Protein AF-A0A1Y4R8I4-F1 (afdb_monomer_lite)

pLDDT: mean 82.51, std 13.79, range [42.5, 96.75]

Secondary structure (DSSP, 8-state):
-HHHHHHHHHHHTT---EEESSGGGS-TTS------SEEEETTTTEEEE-GGG--SHHHHHHHHHHHHHHHHHTTTS-HHHHHHHHHHHHHHHHHHHHS--------HHHHHHHHHHHHHS-HHHHHHHHHHHHHHHHHHHHHHHHHHSSS---

Sequence (154 aa):
MGVVFIASLFEMMDLQCKVYFNRDNMPSDKLVMNHSDVGIFPEDNIIFINIENIDDSTQFYFLLSKCAYELKHNKNVPLVEMNKRSDIFANYIIGLVFGAQIALDKDEETERILVEIEDEYPFQKVQPIIEQVEYEMEILSEYDEDDNNTTLVS

Radius of gyration: 17.87 Å; chains: 1; bounding box: 56×31×48 Å

Foldseek 3Di:
DVVLLLVLLCVLLVADAEEAQDLVPDDPVPPDPDPDQWDADLVHRYIYHPCVPPPDPLSVQLRSQLNSQCNSCVPPDDPVVSNLLSNLRSQVLSCLQVVDHDDDDPDPVSVVSNVVSCVSCPPVSSVVSNVVSVVVVVVVVVVVVVVVPPPDDD

Structure (mmCIF, N/CA/C/O backbone):
data_AF-A0A1Y4R8I4-F1
#
_entry.id   AF-A0A1Y4R8I4-F1
#
loop_
_atom_site.group_PDB
_atom_site.id
_atom_site.type_symbol
_atom_site.label_atom_id
_atom_site.label_alt_id
_atom_site.label_comp_id
_atom_site.label_asym_id
_atom_site.label_entity_id
_atom_site.label_seq_id
_atom_site.pdbx_PDB_ins_code
_atom_site.Cartn_x
_atom_site.Cartn_y
_atom_site.Cartn_z
_atom_site.occupancy
_atom_site.B_iso_or_equiv
_atom_site.auth_seq_id
_atom_site.auth_comp_id
_atom_site.auth_asym_id
_atom_site.auth_atom_id
_atom_site.pdbx_PDB_model_num
ATOM 1 N N . MET A 1 1 ? 13.161 -1.685 -11.422 1.00 63.53 1 MET A N 1
ATOM 2 C CA . MET A 1 1 ? 12.410 -0.811 -10.488 1.00 63.53 1 MET A CA 1
ATOM 3 C C . MET A 1 1 ? 10.949 -1.214 -10.340 1.00 63.53 1 MET A C 1
ATOM 5 O O . MET A 1 1 ? 10.553 -1.668 -9.274 1.00 63.53 1 MET A O 1
ATOM 9 N N . GLY A 1 2 ? 10.134 -1.099 -11.399 1.00 70.12 2 GLY A N 1
ATOM 10 C CA . GLY A 1 2 ? 8.680 -1.290 -11.285 1.00 70.12 2 GLY A CA 1
ATOM 11 C C . GLY A 1 2 ? 8.237 -2.663 -10.773 1.00 70.12 2 GLY A C 1
ATOM 12 O O . GLY A 1 2 ? 7.418 -2.745 -9.866 1.00 70.12 2 GLY A O 1
ATOM 13 N N . VAL A 1 3 ? 8.802 -3.743 -11.323 1.00 76.38 3 VAL A N 1
ATOM 14 C CA . VAL A 1 3 ? 8.424 -5.125 -10.968 1.00 76.38 3 VAL A CA 1
ATOM 15 C C . VAL A 1 3 ? 8.819 -5.480 -9.534 1.00 76.38 3 VAL A C 1
ATOM 17 O O . VAL A 1 3 ? 8.046 -6.138 -8.841 1.00 76.38 3 VAL A O 1
ATOM 20 N N . VAL A 1 4 ? 9.994 -5.026 -9.091 1.00 83.19 4 VAL A N 1
ATOM 21 C CA . VAL A 1 4 ? 10.510 -5.289 -7.745 1.00 83.19 4 VAL A CA 1
ATOM 22 C C . VAL A 1 4 ? 9.654 -4.582 -6.711 1.00 83.19 4 VAL A C 1
ATOM 24 O O . VAL A 1 4 ? 9.084 -5.267 -5.874 1.00 83.19 4 VAL A O 1
ATOM 27 N N . PHE A 1 5 ? 9.425 -3.270 -6.844 1.00 89.00 5 PHE A N 1
ATOM 28 C CA . PHE A 1 5 ? 8.558 -2.540 -5.915 1.00 89.00 5 PHE A CA 1
ATOM 29 C C . PHE A 1 5 ? 7.185 -3.210 -5.747 1.00 89.00 5 PHE A C 1
ATOM 31 O O . PHE A 1 5 ? 6.733 -3.405 -4.622 1.00 89.00 5 PHE A O 1
ATOM 38 N N . ILE A 1 6 ? 6.536 -3.609 -6.853 1.00 89.75 6 ILE A N 1
ATOM 39 C CA . ILE A 1 6 ? 5.239 -4.307 -6.813 1.00 89.75 6 ILE A CA 1
ATOM 40 C C . ILE A 1 6 ? 5.343 -5.610 -6.008 1.00 89.75 6 ILE A C 1
ATOM 42 O O . ILE A 1 6 ? 4.505 -5.868 -5.143 1.00 89.75 6 ILE A O 1
ATOM 46 N N . ALA A 1 7 ? 6.350 -6.437 -6.298 1.00 88.81 7 ALA A N 1
ATOM 47 C CA . ALA A 1 7 ? 6.528 -7.727 -5.642 1.00 88.81 7 ALA A CA 1
ATOM 48 C C . ALA A 1 7 ? 6.791 -7.564 -4.138 1.00 88.81 7 ALA A C 1
ATOM 50 O O . ALA A 1 7 ? 6.105 -8.194 -3.334 1.00 88.81 7 ALA A O 1
ATOM 51 N N . SER A 1 8 ? 7.713 -6.677 -3.756 1.00 91.56 8 SER A N 1
ATOM 52 C CA . SER A 1 8 ? 8.087 -6.441 -2.358 1.00 91.56 8 SER A CA 1
ATOM 53 C C . SER A 1 8 ? 6.943 -5.803 -1.569 1.00 91.56 8 SER A C 1
ATOM 55 O O . SER A 1 8 ? 6.692 -6.192 -0.430 1.00 91.56 8 SER A O 1
ATOM 57 N N . LEU A 1 9 ? 6.194 -4.873 -2.175 1.00 94.81 9 LEU A N 1
ATOM 58 C CA . LEU A 1 9 ? 4.984 -4.299 -1.582 1.00 94.81 9 LEU A CA 1
ATOM 59 C C . LEU A 1 9 ? 3.950 -5.391 -1.285 1.00 94.81 9 LEU A C 1
ATOM 61 O O . LEU A 1 9 ? 3.399 -5.446 -0.188 1.00 94.81 9 LEU A O 1
ATOM 65 N N . PHE A 1 10 ? 3.683 -6.281 -2.240 1.00 93.81 10 PHE A N 1
ATOM 66 C CA . PHE A 1 10 ? 2.683 -7.335 -2.054 1.00 93.81 10 PHE A CA 1
ATOM 67 C C . PHE A 1 10 ? 3.130 -8.407 -1.072 1.00 93.81 10 PHE A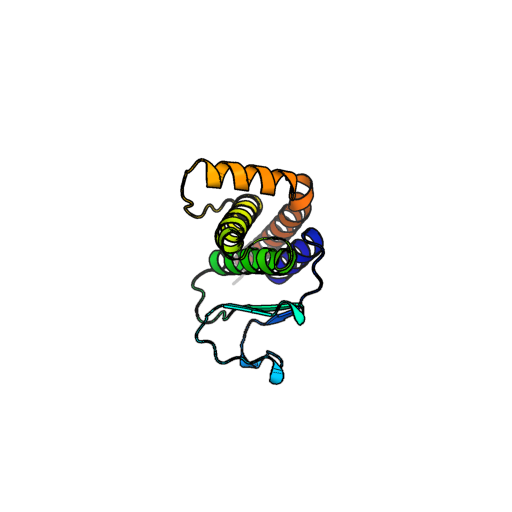 C 1
ATOM 69 O O . PHE A 1 10 ? 2.302 -8.904 -0.312 1.00 93.81 10 PHE A O 1
ATOM 76 N N . GLU A 1 11 ? 4.420 -8.728 -1.038 1.00 93.69 11 GLU A N 1
ATOM 77 C CA . GLU A 1 11 ? 4.994 -9.601 -0.020 1.00 93.69 11 GLU A CA 1
ATOM 78 C C . GLU A 1 11 ? 4.858 -8.979 1.376 1.00 93.69 11 GLU A C 1
ATOM 80 O O . GLU A 1 11 ? 4.324 -9.616 2.284 1.00 93.69 11 GLU A O 1
ATOM 85 N N . MET A 1 12 ? 5.226 -7.702 1.532 1.00 94.75 12 MET A N 1
ATOM 86 C CA . MET A 1 12 ? 5.090 -6.957 2.788 1.00 94.75 12 MET A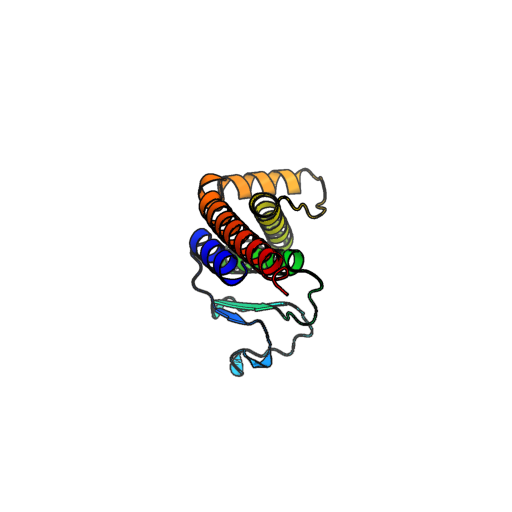 CA 1
ATOM 87 C C . MET A 1 12 ? 3.641 -6.947 3.295 1.00 94.75 12 MET A C 1
ATOM 89 O O . MET A 1 12 ? 3.377 -7.066 4.497 1.00 94.75 12 MET A O 1
ATOM 93 N N . MET A 1 13 ? 2.690 -6.784 2.378 1.00 93.31 13 MET A N 1
ATOM 94 C CA . MET A 1 13 ? 1.265 -6.728 2.690 1.00 93.31 13 MET A CA 1
ATOM 95 C C . MET A 1 13 ? 0.602 -8.106 2.746 1.00 93.31 13 MET A C 1
ATOM 97 O O . MET A 1 13 ? -0.581 -8.177 3.077 1.00 93.31 13 MET A O 1
ATOM 101 N N . ASP A 1 14 ? 1.324 -9.194 2.462 1.00 92.94 14 ASP A N 1
ATOM 102 C CA . ASP A 1 14 ? 0.773 -10.548 2.339 1.00 92.94 14 ASP A CA 1
ATOM 103 C C . ASP A 1 14 ? -0.465 -10.555 1.415 1.00 92.94 14 ASP A C 1
ATOM 105 O O . ASP A 1 14 ? -1.598 -10.837 1.822 1.00 92.94 14 ASP A O 1
ATOM 109 N N . LEU A 1 15 ? -0.257 -10.105 0.174 1.00 92.81 15 LEU A N 1
ATOM 110 C CA . LEU A 1 15 ? -1.276 -9.981 -0.863 1.00 92.81 15 LEU A CA 1
ATOM 111 C C . LEU A 1 15 ? -0.977 -10.905 -2.042 1.00 92.81 15 LEU A C 1
ATOM 113 O O . LEU A 1 15 ? 0.042 -10.788 -2.716 1.00 92.81 15 LEU A O 1
ATOM 117 N N . GLN A 1 16 ? -1.937 -11.770 -2.363 1.00 89.75 16 GLN A N 1
ATOM 118 C CA . GLN A 1 16 ? -1.957 -12.511 -3.622 1.00 89.75 16 GLN A CA 1
ATOM 119 C C . GLN A 1 16 ? -2.926 -11.827 -4.580 1.00 89.75 16 GLN A C 1
ATOM 121 O O . GLN A 1 16 ? -4.118 -12.133 -4.584 1.00 89.75 16 GLN A O 1
ATOM 126 N N . CYS A 1 17 ? -2.425 -10.879 -5.371 1.00 87.50 17 CYS A N 1
ATOM 127 C CA . CYS A 1 17 ? -3.256 -10.124 -6.302 1.00 87.50 17 CYS A CA 1
ATOM 128 C C . CYS A 1 17 ? -2.639 -10.019 -7.700 1.00 87.50 17 CYS A C 1
ATOM 130 O O . CYS A 1 17 ? -1.437 -10.203 -7.894 1.00 87.50 17 CYS A O 1
ATOM 132 N N . LYS A 1 18 ? -3.493 -9.768 -8.695 1.00 88.25 18 LYS A N 1
ATOM 133 C CA . LYS A 1 18 ? -3.077 -9.517 -10.080 1.00 88.25 18 LYS A CA 1
ATOM 134 C C . LYS A 1 18 ? -3.227 -8.036 -10.391 1.00 88.25 18 LYS A C 1
ATOM 136 O O . LYS A 1 18 ? -4.281 -7.463 -10.121 1.00 88.25 18 LYS A O 1
ATOM 141 N N . VAL A 1 19 ? -2.203 -7.457 -11.009 1.00 86.06 19 VAL A N 1
ATOM 142 C CA . VAL A 1 19 ? -2.209 -6.061 -11.456 1.00 86.06 19 VAL A CA 1
ATOM 143 C C . VAL A 1 19 ? -2.281 -6.019 -12.973 1.00 86.06 19 VAL A C 1
ATOM 145 O O . VAL A 1 19 ? -1.500 -6.690 -13.647 1.00 86.06 19 VAL A O 1
ATOM 148 N N . TYR A 1 20 ? -3.209 -5.230 -13.507 1.00 85.88 20 TYR A N 1
ATOM 149 C CA . TYR A 1 20 ? -3.331 -4.979 -14.940 1.00 85.88 20 TYR A CA 1
ATOM 150 C C . TYR A 1 20 ? -3.070 -3.503 -15.229 1.00 85.88 20 TYR A C 1
ATOM 152 O O . TYR A 1 20 ? -3.714 -2.635 -14.644 1.00 85.88 20 TYR A O 1
ATOM 160 N N . PHE A 1 21 ? -2.144 -3.244 -16.153 1.00 78.69 21 PHE A N 1
ATOM 161 C CA . PHE A 1 21 ? -1.747 -1.890 -16.565 1.00 78.69 21 PHE A CA 1
ATOM 162 C C . PHE A 1 21 ? -2.519 -1.359 -17.779 1.00 78.69 21 PHE A C 1
ATOM 164 O O . PHE A 1 21 ? -2.415 -0.189 -18.125 1.00 78.69 21 PHE A O 1
ATOM 171 N N . ASN A 1 22 ? -3.282 -2.224 -18.450 1.00 71.94 22 ASN A N 1
ATOM 172 C CA . ASN A 1 22 ? -4.155 -1.858 -19.559 1.00 71.94 22 ASN A CA 1
ATOM 173 C C . ASN A 1 22 ? -5.478 -2.603 -19.397 1.00 71.94 22 ASN A C 1
ATOM 175 O O . ASN A 1 22 ? -5.501 -3.793 -19.064 1.00 71.94 22 ASN A O 1
ATOM 179 N N . ARG A 1 23 ? -6.573 -1.876 -19.612 1.00 65.44 23 ARG A N 1
ATOM 180 C CA . ARG A 1 23 ? -7.931 -2.376 -19.470 1.00 65.44 23 ARG A CA 1
ATOM 181 C C . ARG A 1 23 ? -8.177 -3.563 -20.395 1.00 65.44 23 ARG A C 1
ATOM 183 O O . ARG A 1 23 ? -8.760 -4.549 -19.963 1.00 65.44 23 ARG A O 1
ATOM 190 N N . ASP A 1 24 ? -7.646 -3.520 -21.609 1.00 70.50 24 ASP A N 1
ATOM 191 C CA . ASP A 1 24 ? -7.787 -4.588 -22.600 1.00 70.50 24 ASP A CA 1
ATOM 192 C C . ASP A 1 24 ? -7.074 -5.884 -22.186 1.00 70.50 24 ASP A C 1
ATOM 194 O O . ASP A 1 24 ? -7.419 -6.965 -22.661 1.00 70.50 24 ASP A O 1
ATOM 198 N N . ASN A 1 25 ? -6.112 -5.798 -21.260 1.00 70.50 25 ASN A N 1
ATOM 199 C CA . ASN A 1 25 ? -5.411 -6.961 -20.719 1.00 70.50 25 ASN A CA 1
ATOM 200 C C . ASN A 1 25 ? -6.159 -7.613 -19.543 1.00 70.50 25 ASN A C 1
ATOM 202 O O . ASN A 1 25 ? -5.781 -8.706 -19.117 1.00 70.50 25 ASN A O 1
ATOM 206 N N . MET A 1 26 ? -7.189 -6.959 -18.994 1.00 70.12 26 MET A N 1
ATOM 207 C CA . MET A 1 26 ? -7.977 -7.477 -17.876 1.00 70.12 26 MET A CA 1
ATOM 208 C C . MET A 1 26 ? -8.957 -8.569 -18.356 1.00 70.12 26 MET A C 1
ATOM 210 O O . MET A 1 26 ? -9.476 -8.481 -19.469 1.00 70.12 26 MET A O 1
ATOM 214 N N . PRO A 1 27 ? -9.262 -9.599 -17.538 1.00 66.44 27 PRO A N 1
ATOM 215 C CA . PRO A 1 27 ? -10.277 -10.595 -17.872 1.00 66.44 27 PRO A CA 1
ATOM 216 C C . PRO A 1 27 ? -11.610 -9.932 -18.237 1.00 66.44 27 PRO A C 1
ATOM 218 O O . PRO A 1 27 ? -12.116 -9.083 -17.500 1.00 66.44 27 PRO A O 1
ATOM 221 N N . SER A 1 28 ? -12.167 -10.309 -19.391 1.00 60.28 28 SER A N 1
ATOM 222 C CA . SER A 1 28 ? -13.288 -9.610 -20.033 1.00 60.28 28 SER A CA 1
ATOM 223 C C . SER A 1 28 ? -14.572 -9.562 -19.198 1.00 60.28 28 SER A C 1
ATOM 225 O O . SER A 1 28 ? -15.414 -8.696 -19.406 1.00 60.28 28 SER A O 1
ATOM 227 N N . ASP A 1 29 ? -14.733 -10.499 -18.266 1.00 63.62 29 ASP A N 1
ATOM 228 C CA . ASP A 1 29 ? -15.852 -10.612 -17.327 1.00 63.62 29 ASP A CA 1
ATOM 229 C C . ASP A 1 29 ? -15.779 -9.614 -16.161 1.00 63.62 29 ASP A C 1
ATOM 231 O O . ASP A 1 29 ? -16.787 -9.362 -15.505 1.00 63.62 29 ASP A O 1
ATOM 235 N N . LYS A 1 30 ? -14.615 -8.995 -15.939 1.00 63.78 30 LYS A N 1
ATOM 236 C CA . LYS A 1 30 ? -14.375 -8.014 -14.868 1.00 63.78 30 LYS A CA 1
ATOM 237 C C . LYS A 1 30 ? -14.301 -6.578 -15.379 1.00 63.78 30 LYS A C 1
ATOM 239 O O . LYS A 1 30 ? -14.113 -5.644 -14.602 1.00 63.78 30 LYS A O 1
ATOM 244 N N . LEU A 1 31 ? -14.493 -6.394 -16.686 1.00 56.59 31 LEU A N 1
ATOM 245 C CA . LEU A 1 31 ? -14.554 -5.096 -17.347 1.00 56.59 31 LEU A CA 1
ATOM 246 C C . LEU A 1 31 ? -15.862 -4.373 -17.022 1.00 56.59 31 LEU A C 1
ATOM 248 O O . LEU A 1 31 ? -16.759 -4.248 -17.855 1.00 56.59 31 LEU A O 1
ATOM 252 N N . VAL A 1 32 ? -15.951 -3.818 -15.818 1.00 58.22 32 VAL A N 1
ATOM 253 C CA . VAL A 1 32 ? -16.940 -2.778 -15.540 1.00 58.22 32 VAL A CA 1
ATOM 254 C C . VAL A 1 32 ? -16.487 -1.520 -16.283 1.00 58.22 32 VAL A C 1
ATOM 256 O O . VAL A 1 32 ? -15.368 -1.047 -16.093 1.00 58.22 32 VAL A O 1
ATOM 259 N N . MET A 1 33 ? -17.329 -1.000 -17.182 1.00 51.00 33 MET A N 1
ATOM 260 C CA . MET A 1 33 ? -17.119 0.283 -17.867 1.00 51.00 33 MET A CA 1
ATOM 261 C C . MET A 1 33 ? -17.229 1.437 -16.868 1.00 51.00 33 MET A C 1
ATOM 263 O O . MET A 1 33 ? -18.205 2.176 -16.871 1.00 51.00 33 MET A O 1
ATOM 267 N N . ASN A 1 34 ? -16.226 1.584 -16.012 1.00 52.09 34 ASN A N 1
ATOM 268 C CA . ASN A 1 34 ? -16.044 2.769 -15.196 1.00 52.09 34 ASN A CA 1
ATOM 269 C C . ASN A 1 34 ? -15.004 3.661 -15.873 1.00 52.09 34 ASN A C 1
ATOM 271 O O . ASN A 1 34 ? -13.944 3.193 -16.279 1.00 52.09 34 ASN A O 1
ATOM 275 N N . HIS A 1 35 ? -15.306 4.953 -15.980 1.00 50.62 35 HIS A N 1
ATOM 276 C CA . HIS A 1 35 ? -14.392 5.999 -16.461 1.00 50.62 35 HIS A CA 1
ATOM 277 C C . HIS A 1 35 ? -13.287 6.332 -15.438 1.00 50.62 35 HIS A C 1
ATOM 279 O O . HIS A 1 35 ? -12.838 7.469 -15.372 1.00 50.62 35 HIS A O 1
ATOM 285 N N . SER A 1 36 ? -12.917 5.377 -14.585 1.00 60.34 36 SER A N 1
ATOM 286 C CA . SER A 1 36 ? -11.929 5.574 -13.530 1.00 60.34 36 SER A CA 1
ATOM 287 C C . SER A 1 36 ? -10.561 5.136 -14.033 1.00 60.34 36 SER A C 1
ATOM 289 O O . SER A 1 36 ? -10.436 4.054 -14.609 1.00 60.34 36 SER A O 1
ATOM 291 N N . ASP A 1 37 ? -9.543 5.950 -13.768 1.00 69.19 37 ASP A N 1
ATOM 292 C CA . ASP A 1 37 ? -8.143 5.654 -14.098 1.00 69.19 37 ASP A CA 1
ATOM 293 C C . ASP A 1 37 ? -7.581 4.494 -13.267 1.00 69.19 37 ASP A C 1
ATOM 295 O O . ASP A 1 37 ? -6.546 3.921 -13.595 1.00 69.19 37 ASP A O 1
ATOM 299 N N . VAL A 1 38 ? -8.288 4.114 -12.200 1.00 78.31 38 VAL A N 1
ATOM 300 C CA . VAL A 1 38 ? -7.932 3.022 -11.294 1.00 78.31 38 VAL A CA 1
ATOM 301 C C . VAL A 1 38 ? -9.185 2.262 -10.857 1.00 78.31 38 VAL A C 1
ATOM 303 O O . VAL A 1 38 ? -10.247 2.855 -10.652 1.00 78.31 38 VAL A O 1
ATOM 306 N N . GLY A 1 39 ? -9.080 0.943 -10.697 1.00 79.62 39 GLY A N 1
ATOM 307 C CA . GLY A 1 39 ? -10.160 0.099 -10.188 1.00 79.62 39 GLY A CA 1
ATOM 308 C C . GLY A 1 39 ? -9.656 -1.045 -9.314 1.00 79.62 39 GLY A C 1
ATOM 309 O O . GLY A 1 39 ? -8.654 -1.682 -9.630 1.00 79.62 39 GLY A O 1
ATOM 310 N N . ILE A 1 40 ? -10.378 -1.335 -8.231 1.00 84.25 40 ILE A N 1
ATOM 311 C CA . ILE A 1 40 ? -10.079 -2.441 -7.315 1.00 84.25 40 ILE A CA 1
ATOM 312 C C . ILE A 1 40 ? -11.266 -3.396 -7.302 1.00 84.25 40 ILE A C 1
ATOM 314 O O . ILE A 1 40 ? -12.411 -2.975 -7.144 1.00 84.25 40 ILE A O 1
ATOM 318 N N . PHE A 1 41 ? -10.981 -4.688 -7.454 1.00 85.44 41 PHE A N 1
ATOM 319 C CA . PHE A 1 41 ? -11.968 -5.766 -7.481 1.00 85.44 41 PHE A CA 1
ATOM 320 C C . PHE A 1 41 ? -11.638 -6.755 -6.361 1.00 85.44 41 PHE A C 1
ATOM 322 O O . PHE A 1 41 ? -10.876 -7.706 -6.574 1.00 85.44 41 PHE A O 1
ATOM 329 N N . PRO A 1 42 ? -12.161 -6.525 -5.143 1.00 83.94 42 PRO A N 1
ATOM 330 C CA . PRO A 1 42 ? -11.682 -7.247 -3.975 1.00 83.94 42 PRO A CA 1
ATOM 331 C C . PRO A 1 42 ? -12.096 -8.715 -3.913 1.00 83.94 42 PRO A C 1
ATOM 333 O O . PRO A 1 42 ? -11.386 -9.519 -3.322 1.00 83.94 42 PRO A O 1
ATOM 336 N N . GLU A 1 43 ? -13.219 -9.089 -4.532 1.00 85.88 43 GLU A N 1
ATOM 337 C CA . GLU A 1 43 ? -13.656 -10.494 -4.605 1.00 85.88 43 GLU A CA 1
ATOM 338 C C . GLU A 1 43 ? -12.665 -11.373 -5.376 1.00 85.88 43 GLU A C 1
ATOM 340 O O . GLU A 1 43 ? -12.539 -12.567 -5.118 1.00 85.88 43 GLU A O 1
ATOM 345 N N . ASP A 1 44 ? -11.924 -10.751 -6.287 1.00 83.94 44 ASP A N 1
ATOM 346 C CA . ASP A 1 44 ? -11.046 -11.406 -7.239 1.00 83.94 44 ASP A CA 1
ATOM 347 C C . ASP A 1 44 ? -9.560 -11.151 -6.991 1.00 83.94 44 ASP A C 1
ATOM 349 O O . ASP A 1 44 ? -8.719 -11.680 -7.722 1.00 83.94 44 ASP A O 1
ATOM 353 N N . ASN A 1 45 ? -9.240 -10.322 -5.993 1.00 88.25 45 ASN A N 1
ATOM 354 C CA . ASN A 1 45 ? -7.901 -9.809 -5.725 1.00 88.25 45 ASN A CA 1
ATOM 355 C C . ASN A 1 45 ? -7.246 -9.214 -6.979 1.00 88.25 45 ASN A C 1
ATOM 357 O O . ASN A 1 45 ? -6.159 -9.624 -7.396 1.00 88.25 45 ASN A O 1
ATOM 361 N N . ILE A 1 46 ? -7.932 -8.265 -7.618 1.00 88.25 46 ILE A N 1
ATOM 362 C CA . ILE A 1 46 ? -7.419 -7.584 -8.809 1.00 88.25 46 ILE A CA 1
ATOM 363 C C . ILE A 1 46 ? -7.328 -6.083 -8.572 1.00 88.25 46 ILE A C 1
ATOM 365 O O . ILE A 1 46 ? -8.266 -5.463 -8.069 1.00 88.25 46 ILE A O 1
ATOM 369 N N . ILE A 1 47 ? -6.203 -5.520 -9.004 1.00 88.81 47 ILE A N 1
ATOM 370 C CA . ILE A 1 47 ? -5.969 -4.086 -9.127 1.00 88.81 47 ILE A CA 1
ATOM 371 C C . ILE A 1 47 ? -5.810 -3.769 -10.616 1.00 88.81 4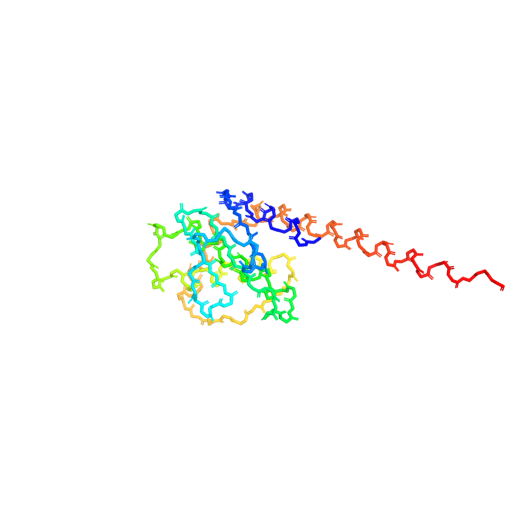7 ILE A C 1
ATOM 373 O O . ILE A 1 47 ? -5.082 -4.442 -11.348 1.00 88.81 47 ILE A O 1
ATOM 377 N N . PHE A 1 48 ? -6.507 -2.740 -11.069 1.00 87.00 48 PHE A N 1
ATOM 378 C CA . PHE A 1 48 ? -6.387 -2.180 -12.403 1.00 87.00 48 PHE A CA 1
ATOM 379 C C . PHE A 1 48 ? -5.897 -0.737 -12.293 1.00 87.00 48 PHE A C 1
ATOM 381 O O . PHE A 1 48 ? -6.466 0.046 -11.535 1.00 87.00 48 PHE A O 1
ATOM 388 N N . ILE A 1 49 ? -4.856 -0.397 -13.051 1.00 86.00 49 ILE A N 1
ATOM 389 C CA . ILE A 1 49 ? -4.288 0.951 -13.124 1.00 86.00 49 ILE A CA 1
ATOM 390 C C . ILE A 1 49 ? -4.113 1.291 -14.604 1.00 86.00 49 ILE A C 1
ATOM 392 O O . ILE A 1 49 ? -3.358 0.615 -15.300 1.00 86.00 49 ILE A O 1
ATOM 396 N N . ASN A 1 50 ? -4.800 2.322 -15.092 1.00 82.06 50 ASN A N 1
ATOM 397 C CA . ASN A 1 50 ? -4.631 2.814 -16.452 1.00 82.06 50 ASN A CA 1
ATOM 398 C C . ASN A 1 50 ? -3.386 3.703 -16.542 1.00 82.06 50 ASN A C 1
ATOM 400 O O . ASN A 1 50 ? -3.429 4.880 -16.190 1.00 82.06 50 ASN A O 1
ATOM 404 N N . ILE A 1 51 ? -2.281 3.146 -17.032 1.00 77.69 51 ILE A N 1
ATOM 405 C CA . ILE A 1 51 ? -1.005 3.871 -17.092 1.00 77.69 51 ILE A CA 1
ATOM 406 C C . ILE A 1 51 ? -0.989 5.007 -18.123 1.00 77.69 51 ILE A C 1
ATOM 408 O O . ILE A 1 51 ? -0.117 5.863 -18.049 1.00 77.69 51 ILE A O 1
ATOM 412 N N . GLU A 1 52 ? -1.938 5.041 -19.066 1.00 78.31 52 GLU A N 1
ATOM 413 C CA . GLU A 1 52 ? -2.014 6.093 -20.094 1.00 78.31 52 GLU A CA 1
ATOM 414 C C . GLU A 1 52 ? -2.288 7.488 -19.505 1.00 78.31 52 GLU A C 1
ATOM 416 O O . GLU A 1 52 ? -1.995 8.486 -20.156 1.00 78.31 52 GLU A O 1
ATOM 421 N N . ASN A 1 53 ? -2.811 7.550 -18.275 1.00 72.31 53 ASN A N 1
ATOM 422 C CA . ASN A 1 53 ? -3.172 8.785 -17.574 1.00 72.31 53 ASN A CA 1
ATOM 423 C C . ASN A 1 53 ? -2.243 9.091 -16.384 1.00 72.31 53 ASN A C 1
ATOM 425 O O . ASN A 1 53 ? -2.620 9.840 -15.483 1.00 72.31 53 ASN A O 1
ATOM 429 N N . ILE A 1 54 ? -1.057 8.476 -16.347 1.00 80.56 54 ILE A N 1
ATOM 430 C CA . ILE A 1 54 ? -0.065 8.678 -15.289 1.00 80.56 54 ILE A CA 1
ATOM 431 C C . ILE A 1 54 ? 1.133 9.431 -15.865 1.00 80.56 54 ILE A C 1
ATOM 433 O O . ILE A 1 54 ? 1.802 8.936 -16.772 1.00 80.56 54 ILE A O 1
ATOM 437 N N . ASP A 1 55 ? 1.413 10.607 -15.305 1.00 77.75 55 ASP A N 1
ATOM 438 C CA . ASP A 1 55 ? 2.427 11.529 -15.824 1.00 77.75 55 ASP A CA 1
ATOM 439 C C . ASP A 1 55 ? 3.842 11.212 -15.307 1.00 77.75 55 ASP A C 1
ATOM 441 O O . ASP A 1 55 ? 4.833 11.536 -15.966 1.00 77.75 55 ASP A O 1
ATOM 445 N N . ASP A 1 56 ? 3.959 10.560 -14.143 1.00 83.00 56 ASP A N 1
ATOM 446 C CA . ASP A 1 56 ? 5.243 10.191 -13.543 1.00 83.00 56 ASP A CA 1
ATOM 447 C C . ASP A 1 56 ? 5.214 8.854 -12.772 1.00 83.00 56 ASP A C 1
ATOM 449 O O . ASP A 1 56 ? 4.175 8.349 -12.340 1.00 83.00 56 ASP A O 1
ATOM 453 N N . SER A 1 57 ? 6.392 8.252 -12.584 1.00 82.81 57 SER A N 1
ATOM 454 C CA . SER A 1 57 ? 6.531 6.945 -11.929 1.00 82.81 57 SER A CA 1
ATOM 455 C C . SER A 1 57 ? 6.163 6.958 -10.441 1.00 82.81 57 SER A C 1
ATOM 457 O O . SER A 1 57 ? 5.683 5.949 -9.928 1.00 82.81 57 SER A O 1
ATOM 459 N N . THR A 1 58 ? 6.333 8.081 -9.742 1.00 86.31 58 THR A N 1
ATOM 460 C CA . THR A 1 58 ? 5.982 8.207 -8.319 1.00 86.31 58 THR A CA 1
ATOM 461 C C . THR A 1 58 ? 4.469 8.207 -8.146 1.00 86.31 58 THR A C 1
ATOM 463 O O . THR A 1 58 ? 3.957 7.526 -7.257 1.00 86.31 58 THR A O 1
ATOM 466 N N . GLN A 1 59 ? 3.739 8.883 -9.038 1.00 87.38 59 GLN A N 1
ATOM 467 C CA . GLN A 1 59 ? 2.279 8.833 -9.093 1.00 87.38 59 GLN A CA 1
ATOM 468 C C . GLN A 1 59 ? 1.777 7.398 -9.306 1.00 87.38 59 GLN A C 1
ATOM 470 O O . GLN A 1 59 ? 0.838 6.969 -8.630 1.00 87.38 59 GLN A O 1
ATOM 475 N N . PHE A 1 60 ? 2.431 6.623 -10.179 1.00 88.88 60 PHE A N 1
ATOM 476 C CA . PHE A 1 60 ? 2.123 5.200 -10.346 1.00 88.88 60 PHE A CA 1
ATOM 477 C C . PHE A 1 60 ? 2.299 4.411 -9.039 1.00 88.88 60 PHE A C 1
ATOM 479 O O . PHE A 1 60 ? 1.370 3.723 -8.608 1.00 88.88 60 PHE A O 1
ATOM 486 N N . TYR A 1 61 ? 3.462 4.513 -8.387 1.00 90.75 61 TYR A N 1
ATOM 487 C CA . TYR A 1 61 ? 3.734 3.769 -7.152 1.00 90.75 61 TYR A CA 1
ATOM 488 C C . TYR A 1 61 ? 2.833 4.203 -5.995 1.00 90.75 61 TYR A C 1
ATOM 490 O O . TYR A 1 61 ? 2.432 3.367 -5.180 1.00 90.75 61 TYR A O 1
ATOM 498 N N . PHE A 1 62 ? 2.467 5.483 -5.938 1.00 92.25 62 PHE A N 1
ATOM 499 C CA . PHE A 1 62 ? 1.499 5.996 -4.978 1.00 92.25 62 PHE A CA 1
ATOM 500 C C . PHE A 1 62 ? 0.123 5.353 -5.180 1.00 92.25 62 PHE A C 1
ATOM 502 O O . PHE A 1 62 ? -0.425 4.766 -4.246 1.00 92.25 62 PHE A O 1
ATOM 509 N N . LEU A 1 63 ? -0.411 5.387 -6.408 1.00 91.00 63 LEU A N 1
ATOM 510 C CA . LEU A 1 63 ? -1.706 4.781 -6.734 1.00 91.00 63 LEU A CA 1
ATOM 511 C C . LEU A 1 63 ? -1.715 3.275 -6.460 1.00 91.00 63 LEU A C 1
ATOM 513 O O . LEU A 1 63 ? -2.683 2.751 -5.909 1.00 91.00 63 LEU A O 1
ATOM 517 N N . LEU A 1 64 ? -0.630 2.579 -6.797 1.00 92.94 64 LEU A N 1
ATOM 518 C CA . LEU A 1 64 ? -0.485 1.158 -6.508 1.00 92.94 64 LEU A CA 1
ATOM 519 C C . LEU A 1 64 ? -0.494 0.873 -5.000 1.00 92.94 64 LEU A C 1
ATOM 521 O O . LEU A 1 64 ? -1.211 -0.026 -4.560 1.00 92.94 64 LEU A O 1
ATOM 525 N N . SER A 1 65 ? 0.271 1.636 -4.215 1.00 94.88 65 SER A N 1
ATOM 526 C CA . SER A 1 65 ? 0.354 1.472 -2.756 1.00 94.88 65 SER A CA 1
ATOM 527 C C . SER A 1 65 ? -0.996 1.725 -2.093 1.00 94.88 65 SER A C 1
ATOM 529 O O . SER A 1 65 ? -1.430 0.940 -1.249 1.00 94.88 65 SER A O 1
ATOM 531 N N . LYS A 1 66 ? -1.706 2.762 -2.553 1.00 94.19 66 LYS A N 1
ATOM 532 C CA . LYS A 1 66 ? -3.084 3.047 -2.153 1.00 94.19 66 LYS A CA 1
ATOM 533 C C . LYS A 1 66 ? -3.984 1.838 -2.415 1.00 94.19 66 LYS A C 1
ATOM 535 O O . LYS A 1 66 ? -4.630 1.336 -1.499 1.00 94.19 66 LYS A O 1
ATOM 540 N N . CYS A 1 67 ? -3.968 1.312 -3.640 1.00 93.50 67 CYS A N 1
ATOM 541 C CA . CYS A 1 67 ? -4.817 0.185 -4.023 1.00 93.50 67 CYS A CA 1
ATOM 542 C C . CYS A 1 67 ? -4.509 -1.100 -3.257 1.00 93.50 67 CYS A C 1
ATOM 544 O O . CYS A 1 67 ? -5.422 -1.845 -2.906 1.00 93.50 67 CYS A O 1
ATOM 546 N N . ALA A 1 68 ? -3.232 -1.374 -2.998 1.00 94.81 68 ALA A N 1
ATOM 547 C CA . ALA A 1 68 ? -2.818 -2.527 -2.214 1.00 94.81 68 ALA A CA 1
ATOM 548 C C . ALA A 1 68 ? -3.385 -2.451 -0.786 1.00 94.81 68 ALA A C 1
ATOM 550 O O . ALA A 1 68 ? -3.938 -3.434 -0.285 1.00 94.81 68 ALA A O 1
ATOM 551 N N . TYR A 1 69 ? -3.340 -1.266 -0.167 1.00 95.50 69 TYR A N 1
ATOM 552 C CA . TYR A 1 69 ? -3.941 -1.024 1.145 1.00 95.50 69 TYR A CA 1
ATOM 553 C C . TYR A 1 69 ? -5.453 -1.218 1.137 1.00 95.50 69 TYR A C 1
ATOM 555 O O . TYR A 1 69 ? -5.980 -1.988 1.944 1.00 95.50 69 TYR A O 1
ATOM 563 N N . GLU A 1 70 ? -6.147 -0.579 0.195 1.00 93.62 70 GLU A N 1
ATOM 564 C CA . GLU A 1 70 ? -7.597 -0.721 0.059 1.00 93.62 70 GLU A CA 1
ATOM 565 C C . GLU A 1 70 ? -7.997 -2.189 -0.141 1.00 93.62 70 GLU A C 1
ATOM 567 O O . GLU A 1 70 ? -8.930 -2.672 0.503 1.00 93.62 70 GLU A O 1
ATOM 572 N N . LEU A 1 71 ? -7.255 -2.936 -0.967 1.00 92.38 71 LEU A N 1
ATOM 573 C CA . LEU A 1 71 ? -7.511 -4.351 -1.211 1.00 92.38 71 LEU A CA 1
ATOM 574 C C . LEU A 1 71 ? -7.337 -5.197 0.059 1.00 92.38 71 LEU A C 1
ATOM 576 O O . LEU A 1 71 ? -8.234 -5.982 0.386 1.00 92.38 71 LEU A O 1
ATOM 580 N N . LYS A 1 72 ? -6.219 -5.022 0.783 1.00 93.12 72 LYS A N 1
ATOM 581 C CA . LYS A 1 72 ? -5.918 -5.759 2.024 1.00 93.12 72 LYS A CA 1
ATOM 582 C C . LYS A 1 72 ? -6.992 -5.540 3.086 1.00 93.12 72 LYS A C 1
ATOM 584 O O . LYS A 1 72 ? -7.359 -6.478 3.795 1.00 93.12 72 LYS A O 1
ATOM 589 N N . HIS A 1 73 ? -7.509 -4.317 3.168 1.00 91.56 73 HIS A N 1
ATOM 590 C CA . HIS A 1 73 ? -8.338 -3.872 4.283 1.00 91.56 73 HIS A CA 1
ATOM 591 C C . HIS A 1 73 ? -9.824 -3.708 3.963 1.00 91.56 73 HIS A C 1
ATOM 593 O O . HIS A 1 73 ? -10.585 -3.367 4.870 1.00 91.56 73 HIS A O 1
ATOM 599 N N . ASN A 1 74 ? -10.280 -3.989 2.733 1.00 83.88 74 ASN A N 1
ATOM 600 C CA . ASN A 1 74 ? -11.656 -3.674 2.300 1.00 83.88 74 ASN A CA 1
ATOM 601 C C . ASN A 1 74 ? -12.770 -4.221 3.213 1.00 83.88 74 ASN A C 1
ATOM 603 O O . ASN A 1 74 ? -13.852 -3.647 3.266 1.00 83.88 74 ASN A O 1
ATOM 607 N N . LYS A 1 75 ? -12.516 -5.325 3.930 1.00 83.06 75 LYS A N 1
ATOM 608 C CA . LYS A 1 75 ? -13.498 -5.963 4.825 1.00 83.06 75 LYS A CA 1
ATOM 609 C C . LYS A 1 75 ? -13.436 -5.475 6.274 1.00 83.06 75 LYS A C 1
ATOM 611 O O . LYS A 1 75 ? -14.353 -5.768 7.036 1.00 83.06 75 LYS A O 1
ATOM 616 N N . ASN A 1 76 ? -12.372 -4.771 6.655 1.00 81.31 76 ASN A N 1
ATOM 617 C CA . ASN A 1 76 ? -12.059 -4.448 8.049 1.00 81.31 76 ASN A CA 1
ATOM 618 C C . ASN A 1 76 ? -12.142 -2.948 8.355 1.00 81.31 76 ASN A C 1
ATOM 620 O O . ASN A 1 76 ? -12.299 -2.579 9.516 1.00 81.31 76 ASN A O 1
ATOM 624 N N . VAL A 1 77 ? -12.056 -2.092 7.335 1.00 80.50 77 VAL A N 1
ATOM 625 C CA . VAL A 1 77 ? -12.063 -0.632 7.483 1.00 80.50 77 VAL A CA 1
ATOM 626 C C . VAL A 1 77 ? -13.304 -0.048 6.794 1.00 80.50 77 VAL A C 1
ATOM 628 O O . VAL A 1 77 ? -13.576 -0.395 5.642 1.00 80.50 77 VAL A O 1
ATOM 631 N N . PRO A 1 78 ? -14.069 0.846 7.452 1.00 81.56 78 PRO A N 1
ATOM 632 C CA . PRO A 1 78 ? -15.198 1.528 6.824 1.00 81.56 78 PRO A CA 1
ATOM 633 C C . PRO A 1 78 ? -14.775 2.311 5.576 1.00 81.56 78 PRO A C 1
ATOM 635 O O . PRO A 1 78 ? -13.761 3.003 5.589 1.00 81.56 78 PRO A O 1
ATOM 638 N N . LEU A 1 79 ? -15.600 2.288 4.522 1.00 76.25 79 LEU A N 1
ATOM 639 C CA . LEU A 1 79 ? -15.298 2.958 3.246 1.00 76.25 79 LEU A CA 1
ATOM 640 C C . LEU A 1 79 ? -14.937 4.448 3.407 1.00 76.25 79 LEU A C 1
ATOM 642 O O . LEU A 1 79 ? -14.073 4.951 2.696 1.00 76.25 79 LEU A O 1
ATOM 646 N N . VAL A 1 80 ? -15.584 5.138 4.352 1.00 77.06 80 VAL A N 1
ATOM 647 C CA . VAL A 1 80 ? -15.356 6.568 4.629 1.00 77.06 80 VAL A CA 1
ATOM 648 C C . VAL A 1 80 ? -13.941 6.828 5.157 1.00 77.06 80 VAL A C 1
ATOM 650 O O . VAL A 1 80 ? -13.330 7.826 4.794 1.00 77.06 80 VAL A O 1
ATOM 653 N N . GLU A 1 81 ? -13.401 5.920 5.971 1.00 84.62 81 GLU A N 1
ATOM 654 C CA . GLU A 1 81 ? -12.041 6.025 6.518 1.00 84.62 81 GLU A CA 1
ATOM 655 C C . GLU A 1 81 ? -10.991 5.442 5.567 1.00 84.62 81 GLU A C 1
ATOM 657 O O . GLU A 1 81 ? -9.830 5.848 5.597 1.00 84.62 81 GLU A O 1
ATOM 662 N N . MET A 1 82 ? -11.394 4.509 4.701 1.00 90.19 82 MET A N 1
ATOM 663 C CA . MET A 1 82 ? -10.495 3.785 3.806 1.00 90.19 82 MET A CA 1
ATOM 664 C C . MET A 1 82 ? -9.678 4.721 2.916 1.00 90.19 82 MET A C 1
ATOM 666 O O . MET A 1 82 ? -8.463 4.571 2.822 1.00 90.19 82 MET A O 1
ATOM 670 N N . ASN A 1 83 ? -10.333 5.708 2.301 1.00 87.81 83 ASN A N 1
ATOM 671 C CA . ASN A 1 83 ? -9.669 6.620 1.373 1.00 87.81 83 ASN A CA 1
ATOM 672 C C . ASN A 1 83 ? -8.534 7.392 2.076 1.00 87.81 83 ASN A C 1
ATOM 674 O O . ASN A 1 83 ? -7.387 7.299 1.647 1.00 87.81 83 ASN A O 1
ATOM 678 N N . LYS A 1 84 ? -8.816 8.009 3.235 1.00 91.12 84 LYS A N 1
ATOM 679 C CA . LYS A 1 84 ? -7.815 8.741 4.032 1.00 91.12 84 LYS A CA 1
ATOM 680 C C . LYS A 1 84 ? -6.683 7.823 4.512 1.00 91.12 84 LYS A C 1
ATOM 682 O O . LYS A 1 84 ? -5.517 8.169 4.356 1.00 91.12 84 LYS A O 1
ATOM 687 N N . ARG A 1 85 ? -6.997 6.629 5.037 1.00 94.62 85 ARG A N 1
ATOM 688 C CA . ARG A 1 85 ? -5.975 5.666 5.501 1.00 94.62 85 ARG A CA 1
ATOM 689 C C . ARG A 1 85 ? -5.076 5.184 4.361 1.00 94.62 85 ARG A C 1
ATOM 691 O O . ARG A 1 85 ? -3.862 5.135 4.527 1.00 94.62 85 ARG A O 1
ATOM 698 N N . SER A 1 86 ? -5.656 4.874 3.204 1.00 94.38 86 SER A N 1
ATOM 699 C CA . SER A 1 86 ? -4.907 4.419 2.029 1.00 94.38 86 SER A CA 1
ATOM 700 C C . SER A 1 86 ? -3.994 5.502 1.444 1.00 94.38 86 SER A C 1
ATOM 702 O O . SER A 1 86 ? -2.872 5.185 1.054 1.00 94.38 86 SER A O 1
ATOM 704 N N . ASP A 1 87 ? -4.413 6.774 1.454 1.00 93.31 87 ASP A N 1
ATOM 705 C CA . ASP A 1 87 ? -3.573 7.903 1.030 1.00 93.31 87 ASP A CA 1
ATOM 706 C C . ASP A 1 87 ? -2.408 8.146 1.996 1.00 93.31 87 ASP A C 1
ATOM 708 O O . ASP A 1 87 ? -1.274 8.357 1.562 1.00 93.31 87 ASP A O 1
ATOM 712 N N . ILE A 1 88 ? -2.662 8.067 3.307 1.00 95.56 88 ILE A N 1
ATOM 713 C CA . ILE A 1 88 ? -1.613 8.188 4.330 1.00 95.56 88 ILE A CA 1
ATOM 714 C C . ILE A 1 88 ? -0.615 7.034 4.208 1.00 95.56 88 ILE A C 1
ATOM 716 O O . ILE A 1 88 ? 0.591 7.272 4.215 1.00 95.56 88 ILE A O 1
ATOM 720 N N . PHE A 1 89 ? -1.098 5.802 4.028 1.00 96.75 89 PHE A N 1
ATOM 721 C CA . PHE A 1 89 ? -0.244 4.633 3.819 1.00 96.75 89 PHE A CA 1
ATOM 722 C C . PHE A 1 89 ? 0.621 4.787 2.568 1.00 96.75 89 PHE A C 1
ATOM 724 O O . PHE A 1 89 ? 1.834 4.601 2.628 1.00 96.75 89 PHE A O 1
ATOM 731 N N . ALA A 1 90 ? 0.015 5.161 1.440 1.00 95.62 90 ALA A N 1
ATOM 732 C CA . ALA A 1 90 ? 0.745 5.348 0.198 1.00 95.62 90 ALA A CA 1
ATOM 733 C C . ALA A 1 90 ? 1.822 6.430 0.347 1.00 95.62 90 ALA A C 1
ATOM 735 O O . ALA A 1 90 ? 2.958 6.216 -0.060 1.00 95.62 90 ALA A O 1
ATOM 736 N N . ASN A 1 91 ? 1.512 7.554 0.995 1.00 95.06 91 ASN A N 1
ATOM 737 C CA . ASN A 1 91 ? 2.498 8.603 1.239 1.00 95.06 91 ASN A CA 1
ATOM 738 C C . ASN A 1 91 ? 3.629 8.138 2.165 1.00 95.06 91 ASN A C 1
ATOM 740 O O . ASN A 1 91 ? 4.792 8.399 1.885 1.00 95.06 91 ASN A O 1
ATOM 744 N N . TYR A 1 92 ? 3.304 7.402 3.229 1.00 95.94 92 TYR A N 1
ATOM 745 C CA . TYR A 1 92 ? 4.296 6.823 4.133 1.00 95.94 92 TYR A CA 1
ATOM 746 C C . TYR A 1 92 ? 5.286 5.913 3.390 1.00 95.94 92 TYR A C 1
ATOM 748 O O . TYR A 1 92 ? 6.498 6.103 3.495 1.00 95.94 92 TYR A O 1
ATOM 756 N N . ILE A 1 93 ? 4.784 4.979 2.575 1.00 96.06 93 ILE A N 1
ATOM 757 C CA . ILE A 1 93 ? 5.627 4.061 1.793 1.00 96.06 93 ILE A CA 1
ATOM 758 C C . ILE A 1 93 ? 6.476 4.818 0.770 1.00 96.06 93 ILE A C 1
ATOM 760 O O . ILE A 1 93 ? 7.680 4.587 0.683 1.00 96.06 93 ILE A O 1
ATOM 764 N N . ILE A 1 94 ? 5.880 5.747 0.019 1.00 93.94 94 ILE A N 1
ATOM 765 C CA . ILE A 1 94 ? 6.602 6.537 -0.987 1.00 93.94 94 ILE A CA 1
ATOM 766 C C . ILE A 1 94 ? 7.659 7.441 -0.341 1.00 93.94 94 ILE A C 1
ATOM 768 O O . ILE A 1 94 ? 8.770 7.556 -0.861 1.00 93.94 94 ILE A O 1
ATOM 772 N N . GLY A 1 95 ? 7.356 8.013 0.823 1.00 93.00 95 GLY A N 1
ATOM 773 C CA . GLY A 1 95 ? 8.290 8.806 1.612 1.00 93.00 95 GLY A CA 1
ATOM 774 C C . GLY A 1 95 ? 9.485 7.999 2.098 1.00 93.00 95 GLY A C 1
ATOM 775 O O . GLY A 1 95 ? 10.611 8.484 2.013 1.00 93.00 95 GLY A O 1
ATOM 776 N N . LEU A 1 96 ? 9.265 6.766 2.559 1.00 93.44 96 LEU A N 1
ATOM 777 C CA . LEU A 1 96 ? 10.349 5.887 2.996 1.00 93.44 96 LEU A CA 1
ATOM 778 C C . LEU A 1 96 ? 11.199 5.360 1.838 1.00 93.44 96 LEU A C 1
ATOM 780 O O . LEU A 1 96 ? 12.418 5.327 1.960 1.00 93.44 96 LEU A O 1
ATOM 784 N N . VAL A 1 97 ? 10.571 4.937 0.741 1.00 91.88 97 VAL A N 1
ATOM 785 C CA . VAL A 1 97 ? 11.265 4.249 -0.360 1.00 91.88 97 VAL A CA 1
ATOM 786 C C . VAL A 1 97 ? 11.932 5.226 -1.325 1.00 91.88 97 VAL A C 1
ATOM 788 O O . VAL A 1 97 ? 13.033 4.965 -1.793 1.00 91.88 97 VAL A O 1
ATOM 791 N N . PHE A 1 98 ? 11.288 6.354 -1.627 1.00 89.25 98 PHE A N 1
ATOM 792 C CA . PHE A 1 98 ? 11.760 7.291 -2.652 1.00 89.25 98 PHE A CA 1
ATOM 793 C C . PHE A 1 98 ? 12.161 8.660 -2.091 1.00 89.25 98 PHE A C 1
ATOM 795 O O . PHE A 1 98 ? 12.565 9.538 -2.852 1.00 89.25 98 PHE A O 1
ATOM 802 N N . GLY A 1 99 ? 12.011 8.893 -0.781 1.00 87.44 99 GLY A N 1
ATOM 803 C CA . GLY A 1 99 ? 12.247 10.209 -0.179 1.00 87.44 99 GLY A CA 1
ATOM 804 C C . GLY A 1 99 ? 11.272 11.291 -0.665 1.00 87.44 99 GLY A C 1
ATOM 805 O O . GLY A 1 99 ? 11.529 12.481 -0.476 1.00 87.44 99 GLY A O 1
ATOM 806 N N . ALA A 1 100 ? 10.167 10.900 -1.306 1.00 85.19 100 ALA A N 1
ATOM 807 C CA . ALA A 1 100 ? 9.181 11.804 -1.882 1.00 85.19 100 ALA A CA 1
ATOM 808 C C . ALA A 1 100 ? 7.980 11.954 -0.943 1.00 85.19 100 ALA A C 1
ATOM 810 O O . ALA A 1 100 ? 7.409 10.967 -0.495 1.00 85.19 100 ALA A O 1
ATOM 811 N N . GLN A 1 101 ? 7.569 13.192 -0.661 1.00 77.69 101 GLN A N 1
ATOM 812 C CA . GLN A 1 101 ? 6.375 13.457 0.143 1.00 77.69 101 GLN A CA 1
ATOM 813 C C . GLN A 1 101 ? 5.279 14.079 -0.704 1.00 77.69 101 GLN A C 1
ATOM 815 O O . GLN A 1 101 ? 5.495 15.079 -1.391 1.00 77.69 101 GLN A O 1
ATOM 820 N N . ILE A 1 102 ? 4.081 13.517 -0.591 1.00 79.69 102 ILE A N 1
ATOM 821 C CA . ILE A 1 102 ? 2.870 14.122 -1.140 1.00 79.69 102 ILE A CA 1
ATOM 822 C C . ILE A 1 102 ? 2.238 14.999 -0.054 1.00 79.69 102 ILE A C 1
ATOM 824 O O . ILE A 1 102 ? 2.356 14.725 1.141 1.00 79.69 102 ILE A O 1
ATOM 828 N N . ALA A 1 103 ? 1.614 16.110 -0.435 1.00 79.25 103 ALA A N 1
ATOM 829 C CA . ALA A 1 103 ? 0.965 16.977 0.539 1.00 79.25 103 ALA A CA 1
ATOM 830 C C . ALA A 1 103 ? -0.251 16.261 1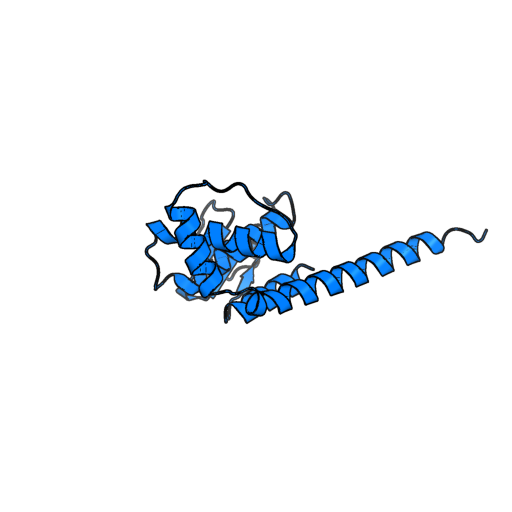.153 1.00 79.25 103 ALA A C 1
ATOM 832 O O . ALA A 1 103 ? -1.174 15.887 0.435 1.00 79.25 103 ALA A O 1
ATOM 833 N N . LEU A 1 104 ? -0.245 16.093 2.477 1.00 82.38 104 LEU A N 1
ATOM 834 C CA . LEU A 1 104 ? -1.397 15.653 3.266 1.00 82.38 104 LEU A CA 1
ATOM 835 C C . LEU A 1 104 ? -1.821 16.759 4.226 1.00 82.38 104 LEU A C 1
ATOM 837 O O . LEU A 1 104 ? -0.997 17.571 4.663 1.00 82.38 104 LEU A O 1
ATOM 841 N N . ASP A 1 105 ? -3.102 16.753 4.581 1.00 84.50 105 ASP A N 1
ATOM 842 C CA . ASP A 1 105 ? -3.642 17.643 5.600 1.00 84.50 105 ASP A CA 1
ATOM 843 C C . ASP A 1 105 ? -2.997 17.344 6.958 1.00 84.50 105 ASP A C 1
ATOM 845 O O . ASP A 1 105 ? -2.999 16.211 7.442 1.00 84.50 105 ASP A O 1
ATOM 849 N N . LYS A 1 106 ? -2.428 18.378 7.583 1.00 82.44 106 LYS A N 1
ATOM 850 C CA . LYS A 1 106 ? -1.787 18.297 8.902 1.00 82.44 106 LYS A CA 1
ATOM 851 C C . LYS A 1 106 ? -2.819 18.515 10.00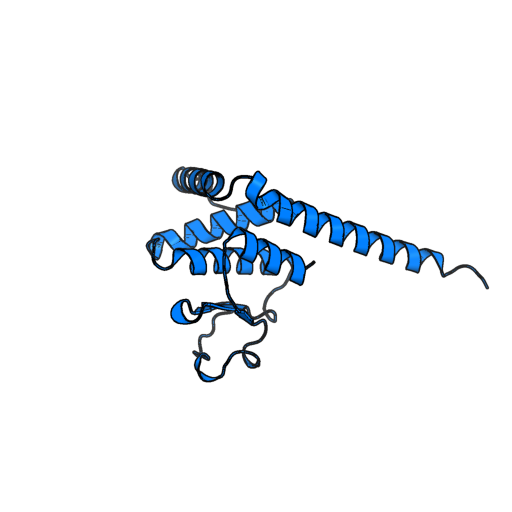3 1.00 82.44 106 LYS A C 1
ATOM 853 O O . LYS A 1 106 ? -2.854 19.574 10.628 1.00 82.44 106 LYS A O 1
ATOM 858 N N . ASP A 1 107 ? -3.690 17.530 10.173 1.00 91.94 107 ASP A N 1
ATOM 859 C CA . ASP A 1 107 ? -4.695 17.485 11.233 1.00 91.94 107 ASP A CA 1
ATOM 860 C C . ASP A 1 107 ? -4.441 16.322 12.210 1.00 91.94 107 ASP A C 1
ATOM 862 O O . ASP A 1 107 ? -3.738 15.362 11.887 1.00 91.94 107 ASP A O 1
ATOM 866 N N . GLU A 1 108 ? -5.011 16.417 13.418 1.00 91.81 108 GLU A N 1
ATOM 867 C CA . GLU A 1 108 ? -4.835 15.418 14.489 1.00 91.81 108 GLU A CA 1
ATOM 868 C C . GLU A 1 108 ? -5.264 14.007 14.058 1.00 91.81 108 GLU A C 1
ATOM 870 O O . GLU A 1 108 ? -4.715 13.008 14.524 1.00 91.81 108 GLU A O 1
ATOM 875 N N . GLU A 1 109 ? -6.248 13.899 13.162 1.00 91.88 109 GLU A N 1
ATOM 876 C CA . GLU A 1 109 ? -6.709 12.609 12.663 1.00 91.88 109 GLU A CA 1
ATOM 877 C C . GLU A 1 109 ? -5.689 11.991 11.699 1.00 91.88 109 GLU A C 1
ATOM 879 O O . GLU A 1 109 ? -5.425 10.793 11.805 1.00 91.88 109 GLU A O 1
ATOM 884 N N . THR A 1 110 ? -5.086 12.783 10.807 1.00 93.19 110 THR A N 1
ATOM 885 C CA . THR A 1 110 ? -3.999 12.335 9.924 1.00 93.19 110 THR A CA 1
ATOM 886 C C . THR A 1 110 ? -2.806 11.834 10.732 1.00 93.19 110 THR A C 1
ATOM 888 O O . THR A 1 110 ? -2.303 10.747 10.454 1.00 93.19 110 THR A O 1
ATOM 891 N N . GLU A 1 111 ? -2.382 12.577 11.758 1.00 93.06 111 GLU A N 1
ATOM 892 C CA . GLU A 1 111 ? -1.270 12.167 12.627 1.00 93.06 111 GLU A CA 1
ATOM 893 C C . GLU A 1 111 ? -1.584 10.868 13.375 1.00 93.06 111 GLU A C 1
ATOM 895 O O . GLU A 1 111 ? -0.761 9.955 13.411 1.00 93.06 111 GLU A O 1
ATOM 900 N N . ARG A 1 112 ? -2.802 10.738 13.916 1.00 95.38 112 ARG A N 1
ATOM 901 C CA . ARG A 1 112 ? -3.239 9.505 14.581 1.00 95.38 112 ARG A CA 1
ATOM 902 C C . ARG A 1 112 ? -3.215 8.305 13.634 1.00 95.38 112 ARG A C 1
ATOM 904 O O . ARG A 1 112 ? -2.712 7.251 14.006 1.00 95.38 112 ARG A O 1
ATOM 911 N N . ILE A 1 113 ? -3.759 8.453 12.424 1.00 94.81 113 ILE A N 1
ATOM 912 C CA . ILE A 1 113 ? -3.786 7.373 11.429 1.00 94.81 113 ILE A CA 1
ATOM 913 C C . ILE A 1 113 ? -2.366 7.002 10.991 1.00 94.81 113 ILE A C 1
ATOM 915 O O . ILE A 1 113 ? -2.086 5.820 10.809 1.00 94.81 113 ILE A O 1
ATOM 919 N N . LEU A 1 114 ? -1.470 7.983 10.843 1.00 95.06 114 LEU A N 1
ATOM 920 C CA . LEU A 1 114 ? -0.071 7.721 10.519 1.00 95.06 114 LEU A CA 1
ATOM 921 C C . LEU A 1 114 ? 0.592 6.851 11.591 1.00 95.06 114 LEU A C 1
ATOM 923 O O . LEU A 1 114 ? 1.210 5.856 11.237 1.00 95.06 114 LEU A O 1
ATOM 927 N N . VAL A 1 115 ? 0.398 7.158 12.878 1.00 96.00 115 VAL A N 1
ATOM 928 C CA . VAL A 1 115 ? 0.921 6.324 13.976 1.00 96.00 115 VAL A CA 1
ATOM 929 C C . VAL A 1 115 ? 0.367 4.896 13.904 1.00 96.00 115 VAL A C 1
ATOM 931 O O . VAL A 1 115 ? 1.124 3.938 14.018 1.00 96.00 115 VAL A O 1
ATOM 934 N N . GLU A 1 116 ? -0.935 4.731 13.645 1.00 95.44 116 GLU A N 1
ATOM 935 C CA . GLU A 1 116 ? -1.540 3.399 13.473 1.00 95.44 116 GLU A CA 1
ATOM 936 C C . GLU A 1 116 ? -0.922 2.629 12.287 1.00 95.44 116 GLU A C 1
ATOM 938 O O . GLU A 1 116 ? -0.737 1.414 12.360 1.00 95.44 116 GLU A O 1
ATOM 943 N N . ILE A 1 117 ? -0.592 3.325 11.195 1.00 95.88 117 ILE A N 1
ATOM 944 C CA . ILE A 1 117 ? 0.072 2.741 10.023 1.00 95.88 117 ILE A CA 1
ATOM 945 C C . ILE A 1 117 ? 1.525 2.379 10.332 1.00 95.88 117 ILE A C 1
ATOM 947 O O . ILE A 1 117 ? 1.960 1.302 9.935 1.00 95.88 117 ILE A O 1
ATOM 951 N N . GLU A 1 118 ? 2.265 3.230 11.039 1.00 95.88 118 GLU A N 1
ATOM 952 C CA . GLU A 1 118 ? 3.644 2.960 11.462 1.00 95.88 118 GLU A CA 1
ATOM 953 C C . GLU A 1 118 ? 3.722 1.766 12.421 1.00 95.88 118 GLU A C 1
ATOM 955 O O . GLU A 1 118 ? 4.668 0.982 12.353 1.00 95.88 118 GLU A O 1
ATOM 960 N N . ASP A 1 119 ? 2.710 1.577 13.268 1.00 96.50 119 ASP A N 1
ATOM 961 C CA . ASP A 1 119 ? 2.609 0.406 14.138 1.00 96.50 119 ASP A CA 1
ATOM 962 C C . ASP A 1 119 ? 2.326 -0.884 13.338 1.00 96.50 119 ASP A C 1
ATOM 964 O O . ASP A 1 119 ? 2.859 -1.952 13.655 1.00 96.50 119 ASP A O 1
ATOM 968 N N . GLU A 1 120 ? 1.499 -0.814 12.288 1.00 94.25 120 GLU A N 1
ATOM 969 C CA . GLU A 1 120 ? 1.152 -1.967 11.439 1.00 94.25 120 GLU A CA 1
ATOM 970 C C . GLU A 1 120 ? 2.255 -2.315 10.414 1.00 94.25 120 GLU A C 1
ATOM 972 O O . GLU A 1 120 ? 2.492 -3.488 10.078 1.00 94.25 120 GLU A O 1
ATOM 977 N N . TYR A 1 121 ? 2.943 -1.287 9.921 1.00 95.56 121 TYR A N 1
ATOM 978 C CA . TYR A 1 121 ? 4.007 -1.346 8.923 1.00 95.56 121 TYR A CA 1
ATOM 979 C C . TYR A 1 121 ? 5.250 -0.613 9.430 1.00 95.56 121 TYR A C 1
ATOM 981 O O . TYR A 1 121 ? 5.659 0.382 8.837 1.00 95.56 121 TYR A O 1
ATOM 989 N N . PRO A 1 122 ? 5.884 -1.110 10.506 1.00 96.06 122 PRO A N 1
ATOM 990 C CA . PRO A 1 122 ? 7.069 -0.469 11.050 1.00 96.06 122 PRO A CA 1
ATOM 991 C C . PRO A 1 122 ? 8.208 -0.507 10.036 1.00 96.06 122 PRO A C 1
ATOM 993 O O . PRO A 1 122 ? 8.260 -1.385 9.170 1.00 96.06 122 PRO A O 1
ATOM 996 N N . PHE A 1 123 ? 9.170 0.402 10.189 1.00 94.25 123 PHE A N 1
ATOM 997 C CA . PHE A 1 123 ? 10.297 0.555 9.265 1.00 94.25 123 PHE A CA 1
ATOM 998 C C . PHE A 1 123 ? 10.974 -0.775 8.896 1.00 94.25 123 PHE A C 1
ATOM 1000 O O . PHE A 1 123 ? 11.245 -1.013 7.728 1.00 94.25 123 PHE A O 1
ATOM 1007 N N . GLN A 1 124 ? 11.179 -1.685 9.855 1.00 94.81 124 GLN A N 1
ATOM 1008 C CA . GLN A 1 124 ? 11.823 -2.986 9.613 1.00 94.81 124 GLN A CA 1
ATOM 1009 C C . GLN A 1 124 ? 11.051 -3.870 8.624 1.00 94.81 124 GLN A C 1
ATOM 1011 O O . GLN A 1 124 ? 11.635 -4.730 7.973 1.00 94.81 124 GLN A O 1
ATOM 1016 N N . LYS A 1 125 ? 9.734 -3.680 8.522 1.00 94.69 125 LYS A N 1
ATOM 1017 C CA . LYS A 1 125 ? 8.870 -4.390 7.579 1.00 94.69 125 LYS A CA 1
ATOM 1018 C C . LYS A 1 125 ? 8.937 -3.775 6.177 1.00 94.69 125 LYS A C 1
ATOM 1020 O O . LYS A 1 125 ? 8.804 -4.502 5.200 1.00 94.69 125 LYS A O 1
ATOM 1025 N N . VAL A 1 126 ? 9.175 -2.465 6.085 1.00 94.44 126 VAL A N 1
ATOM 1026 C CA . VAL A 1 126 ? 9.328 -1.724 4.818 1.00 94.44 126 VAL A CA 1
ATOM 1027 C C . VAL A 1 126 ? 10.761 -1.815 4.278 1.00 94.44 126 VAL A C 1
ATOM 1029 O O . VAL A 1 126 ? 10.963 -1.784 3.069 1.00 94.44 126 VAL A O 1
ATOM 1032 N N . GLN A 1 127 ? 11.751 -1.982 5.160 1.00 93.31 127 GLN A N 1
ATOM 1033 C CA . GLN A 1 127 ? 13.182 -2.013 4.849 1.00 93.31 127 GLN A CA 1
ATOM 1034 C C . GLN A 1 127 ? 13.554 -2.907 3.651 1.00 93.31 127 GLN A C 1
ATOM 1036 O O . GLN A 1 127 ? 14.304 -2.430 2.803 1.00 93.31 127 GLN A O 1
ATOM 1041 N N . PRO A 1 128 ? 13.011 -4.131 3.484 1.00 91.56 128 PRO A N 1
ATOM 1042 C CA . PRO A 1 128 ? 13.332 -4.950 2.316 1.00 91.56 128 PRO A CA 1
ATOM 1043 C C . PRO A 1 128 ? 12.924 -4.317 0.979 1.00 91.56 128 PRO A C 1
ATOM 1045 O O . PRO A 1 128 ? 13.574 -4.555 -0.033 1.00 91.56 128 PRO A O 1
ATOM 1048 N N . ILE A 1 129 ? 11.855 -3.511 0.957 1.00 93.69 129 ILE A N 1
ATOM 1049 C CA . ILE A 1 129 ? 11.438 -2.771 -0.242 1.00 93.69 129 ILE A CA 1
ATOM 1050 C C . ILE A 1 129 ? 12.490 -1.712 -0.576 1.00 93.69 129 ILE A C 1
ATOM 1052 O O . ILE A 1 129 ? 12.885 -1.590 -1.732 1.00 93.69 129 ILE A O 1
ATOM 1056 N N . ILE A 1 130 ? 12.952 -0.979 0.442 1.00 92.62 130 ILE A N 1
ATOM 1057 C CA . ILE A 1 130 ? 13.966 0.075 0.311 1.00 92.62 130 ILE A CA 1
ATOM 1058 C C . ILE A 1 130 ? 15.253 -0.521 -0.263 1.00 92.62 130 ILE A C 1
ATOM 1060 O O . ILE A 1 130 ? 15.692 -0.104 -1.328 1.00 92.62 130 ILE A O 1
ATOM 1064 N N . GLU A 1 131 ? 15.783 -1.569 0.373 1.00 91.12 131 GLU A N 1
ATOM 1065 C CA . GLU A 1 131 ? 17.035 -2.221 -0.033 1.00 91.12 131 GLU A CA 1
ATOM 1066 C C . GLU A 1 131 ? 16.978 -2.753 -1.473 1.00 91.12 131 GLU A C 1
ATOM 1068 O O . GLU A 1 131 ? 17.940 -2.632 -2.230 1.00 91.12 131 GLU A O 1
ATOM 1073 N N . GLN A 1 132 ? 15.846 -3.336 -1.880 1.00 88.19 132 GLN A N 1
ATOM 1074 C CA . GLN A 1 132 ? 15.697 -3.869 -3.234 1.00 88.19 132 GLN A CA 1
ATOM 1075 C C . GLN A 1 132 ? 15.575 -2.766 -4.292 1.00 88.19 132 GLN A C 1
ATOM 1077 O O . GLN A 1 132 ? 16.109 -2.917 -5.392 1.00 88.19 132 GLN A O 1
ATOM 1082 N N . VAL A 1 133 ? 14.890 -1.663 -3.977 1.00 87.56 133 VAL A N 1
ATOM 1083 C CA . VAL A 1 133 ? 14.789 -0.507 -4.877 1.00 87.56 133 VAL A CA 1
ATOM 1084 C C . VAL A 1 133 ? 16.140 0.194 -5.010 1.00 87.56 133 VAL A C 1
ATOM 1086 O O . VAL A 1 133 ? 16.548 0.479 -6.134 1.00 87.56 133 VAL A O 1
ATOM 1089 N N . GLU A 1 134 ? 16.850 0.420 -3.902 1.00 87.56 134 GLU A N 1
ATOM 1090 C CA . GLU A 1 134 ? 18.198 1.004 -3.896 1.00 87.56 134 GLU A CA 1
ATOM 1091 C C . GLU A 1 134 ? 19.165 0.162 -4.735 1.00 87.56 134 GLU A C 1
ATOM 1093 O O . GLU A 1 134 ? 19.829 0.694 -5.622 1.00 87.56 134 GLU A O 1
ATOM 1098 N N . TYR A 1 135 ? 19.161 -1.160 -4.547 1.00 86.88 135 TYR A N 1
ATOM 1099 C CA . TYR A 1 135 ? 19.997 -2.074 -5.324 1.00 86.88 135 TYR A CA 1
ATOM 1100 C C . TYR A 1 135 ? 19.729 -1.995 -6.837 1.00 86.88 135 TYR A C 1
ATOM 1102 O O . TYR A 1 135 ? 20.658 -1.967 -7.643 1.00 86.88 135 TYR A O 1
ATOM 1110 N N . GLU A 1 136 ? 18.462 -1.932 -7.257 1.00 83.19 136 GLU A N 1
ATOM 1111 C CA . GLU A 1 136 ? 18.139 -1.763 -8.677 1.00 83.19 136 GLU A CA 1
ATOM 1112 C C . GLU A 1 136 ? 18.525 -0.380 -9.216 1.00 83.19 136 GLU A C 1
ATOM 1114 O O . GLU A 1 136 ? 18.880 -0.270 -10.390 1.00 83.19 136 GLU A O 1
ATOM 1119 N N . MET A 1 137 ? 18.445 0.671 -8.395 1.00 80.88 137 MET A N 1
ATOM 1120 C CA . MET A 1 137 ? 18.893 2.012 -8.779 1.00 80.88 137 MET A CA 1
ATOM 1121 C C . MET A 1 137 ? 20.408 2.065 -8.977 1.00 80.88 137 MET A C 1
ATOM 1123 O O . MET A 1 137 ? 20.859 2.643 -9.964 1.00 80.88 137 MET A O 1
ATOM 1127 N N . GLU A 1 138 ? 21.177 1.429 -8.091 1.00 82.94 138 GLU A N 1
ATOM 1128 C CA . GLU A 1 138 ? 22.631 1.301 -8.223 1.00 82.94 138 GLU A CA 1
ATOM 1129 C C . GLU A 1 138 ? 23.001 0.566 -9.516 1.00 82.94 138 GLU A C 1
ATOM 1131 O O . GLU A 1 138 ? 23.742 1.110 -10.334 1.00 82.94 138 GLU A O 1
ATOM 1136 N N . ILE A 1 139 ? 22.396 -0.599 -9.780 1.00 79.62 139 ILE A N 1
ATOM 1137 C CA . ILE A 1 139 ? 22.634 -1.353 -11.021 1.00 79.62 139 ILE A CA 1
ATOM 1138 C C . ILE A 1 139 ? 22.356 -0.502 -12.268 1.00 79.62 139 ILE A C 1
ATOM 1140 O O . ILE A 1 139 ? 23.141 -0.514 -13.213 1.00 79.62 139 ILE A O 1
ATOM 1144 N N . LEU A 1 140 ? 21.230 0.217 -12.307 1.00 72.94 140 LEU A N 1
ATOM 1145 C CA . LEU A 1 140 ? 20.888 1.056 -13.461 1.00 72.94 140 LEU A CA 1
ATOM 1146 C C . LEU A 1 140 ? 21.901 2.190 -13.661 1.00 72.94 140 LEU A C 1
ATOM 1148 O O . LEU A 1 140 ? 22.239 2.494 -14.801 1.00 72.94 140 LEU A O 1
ATOM 1152 N N . SER A 1 141 ? 22.417 2.768 -12.574 1.00 72.62 141 SER A N 1
ATOM 1153 C CA . SER A 1 141 ? 23.439 3.815 -12.655 1.00 72.62 141 SER A CA 1
ATOM 1154 C C . SER A 1 141 ? 24.780 3.311 -13.202 1.00 72.62 141 SER A C 1
ATOM 1156 O O . SER A 1 141 ? 25.438 4.035 -13.944 1.00 72.62 141 SER A O 1
ATOM 1158 N N . GLU A 1 142 ? 25.151 2.058 -12.918 1.00 71.38 142 GLU A N 1
ATOM 1159 C CA . GLU A 1 142 ? 26.370 1.437 -13.456 1.00 71.38 142 GLU A CA 1
ATOM 1160 C C . GLU A 1 142 ? 26.286 1.227 -14.979 1.00 71.38 142 GLU A C 1
ATOM 1162 O O . GLU A 1 142 ? 27.262 1.458 -15.694 1.00 71.38 142 GLU A O 1
ATOM 1167 N N . TYR A 1 143 ? 25.111 0.864 -15.508 1.00 61.09 143 TYR A N 1
ATOM 1168 C CA . TYR A 1 143 ? 24.915 0.714 -16.957 1.00 61.09 143 TYR A CA 1
ATOM 1169 C C . TYR A 1 143 ? 24.958 2.050 -17.718 1.00 61.09 143 TYR A C 1
ATOM 1171 O O . TYR A 1 143 ? 25.454 2.093 -18.845 1.00 61.09 143 TYR A O 1
ATOM 117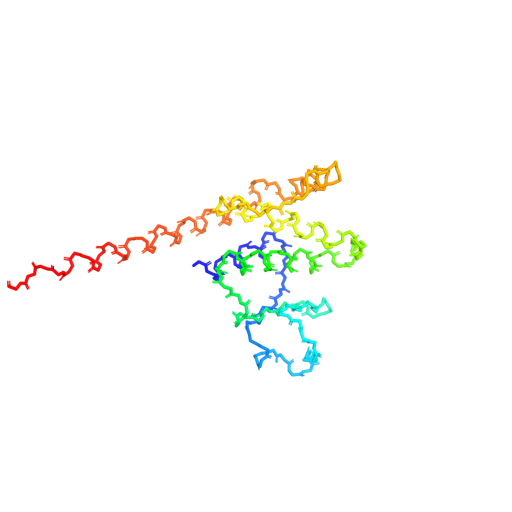9 N N . ASP A 1 144 ? 24.496 3.144 -17.108 1.00 58.16 144 ASP A N 1
ATOM 1180 C CA . ASP A 1 144 ? 24.552 4.482 -17.714 1.00 58.16 144 ASP A CA 1
ATOM 1181 C C . ASP A 1 144 ? 25.989 5.066 -17.742 1.00 58.16 144 ASP A C 1
ATOM 1183 O O . ASP A 1 144 ? 26.306 5.924 -18.578 1.00 58.16 144 ASP A O 1
ATOM 1187 N N . GLU A 1 145 ? 26.891 4.609 -16.863 1.00 56.84 145 GLU A N 1
ATOM 1188 C CA . GLU A 1 145 ? 28.312 4.997 -16.880 1.00 56.84 145 GLU A CA 1
ATOM 1189 C C . GLU A 1 145 ? 29.121 4.259 -17.964 1.00 56.84 145 GLU A C 1
ATOM 1191 O O . GLU A 1 145 ? 29.973 4.870 -18.623 1.00 56.84 145 GLU A O 1
ATOM 1196 N N . ASP A 1 146 ? 28.828 2.980 -18.216 1.00 53.06 146 ASP A N 1
ATOM 1197 C CA . ASP A 1 146 ? 29.535 2.169 -19.219 1.00 53.06 146 ASP A CA 1
ATOM 1198 C C . ASP A 1 146 ? 29.230 2.601 -20.670 1.00 53.06 146 ASP A C 1
ATOM 1200 O O . ASP A 1 146 ? 30.120 2.596 -21.533 1.00 53.06 146 ASP A O 1
ATOM 1204 N N . ASP A 1 147 ? 28.016 3.087 -20.949 1.00 50.69 147 ASP A N 1
ATOM 1205 C CA . ASP A 1 147 ? 27.659 3.632 -22.268 1.00 50.69 147 ASP A CA 1
ATOM 1206 C C . ASP A 1 147 ? 28.355 4.977 -22.568 1.00 50.69 147 ASP A C 1
ATOM 1208 O O . ASP A 1 147 ? 28.642 5.296 -23.729 1.00 50.69 147 ASP A O 1
ATOM 1212 N N . ASN A 1 148 ? 28.739 5.742 -21.540 1.00 50.47 148 ASN A N 1
ATOM 1213 C CA . ASN A 1 148 ? 29.485 6.995 -21.706 1.00 50.47 148 ASN A CA 1
ATOM 1214 C C . ASN A 1 148 ? 30.997 6.797 -21.924 1.00 50.47 148 ASN A C 1
ATOM 1216 O O . ASN A 1 148 ? 31.660 7.695 -22.449 1.00 50.47 148 ASN A O 1
ATOM 1220 N N . ASN A 1 149 ? 31.552 5.625 -21.600 1.00 48.62 149 ASN A N 1
ATOM 1221 C CA . ASN A 1 149 ? 32.976 5.322 -21.797 1.00 48.62 149 ASN A CA 1
ATOM 1222 C C . ASN A 1 149 ? 33.308 4.671 -23.151 1.00 48.62 149 ASN A C 1
ATOM 1224 O O . ASN A 1 149 ? 34.486 4.503 -23.478 1.00 48.62 149 ASN A O 1
ATOM 1228 N N . THR A 1 150 ? 32.309 4.350 -23.980 1.00 45.41 150 THR A N 1
ATOM 1229 C CA . THR A 1 150 ? 32.537 3.647 -25.260 1.00 45.41 150 THR A CA 1
ATOM 1230 C C . THR A 1 150 ? 32.704 4.592 -26.465 1.00 45.41 150 THR A C 1
ATOM 1232 O O . THR A 1 150 ? 32.988 4.151 -27.578 1.00 45.41 150 THR A O 1
ATOM 1235 N N . THR A 1 151 ? 32.637 5.915 -26.269 1.00 49.59 151 THR A N 1
ATOM 1236 C CA . THR A 1 151 ? 32.878 6.901 -27.341 1.00 49.59 151 THR A CA 1
ATOM 1237 C C . THR A 1 151 ? 34.190 7.646 -27.124 1.00 49.59 151 THR A C 1
ATOM 1239 O O . THR A 1 151 ? 34.164 8.807 -26.747 1.00 49.59 151 THR A O 1
ATOM 1242 N N . LEU A 1 152 ? 35.339 7.001 -27.356 1.00 48.97 152 LEU A N 1
ATOM 1243 C CA . LEU A 1 152 ? 36.615 7.670 -27.683 1.00 48.97 152 LEU A CA 1
ATOM 1244 C C . LEU A 1 152 ? 37.677 6.648 -28.141 1.00 48.97 152 LEU A C 1
ATOM 1246 O O . LEU A 1 152 ? 38.750 6.528 -27.560 1.00 48.97 152 LEU A O 1
ATOM 1250 N N . VAL A 1 153 ? 37.406 5.922 -29.228 1.00 46.53 153 VAL A N 1
ATOM 1251 C CA . VAL A 1 153 ? 38.488 5.427 -30.096 1.00 46.53 153 VAL A CA 1
ATOM 1252 C C . VAL A 1 153 ? 38.059 5.600 -31.551 1.00 46.53 153 VAL A C 1
ATOM 1254 O O . VAL A 1 153 ? 37.293 4.810 -32.100 1.00 46.53 153 VAL A O 1
ATOM 1257 N N . SER A 1 154 ? 38.532 6.674 -32.176 1.00 42.50 154 SER A N 1
ATOM 1258 C CA . SER A 1 154 ? 38.604 6.852 -33.631 1.00 42.50 154 SER A CA 1
ATOM 1259 C C . SER A 1 154 ? 39.820 7.704 -33.951 1.00 42.50 154 SER A C 1
ATOM 1261 O O . SER A 1 154 ? 39.964 8.763 -33.302 1.00 42.50 154 SER A O 1
#